Protein AF-A0A4Y2AJ71-F1 (afdb_monomer_lite)

Sequence (138 aa):
MEIQKWLGHEKNPLEWGWVPTRFGLSPRKIERDAASESLLKIISCNCKKECKNACGCRKAGLICSSLCTCSLGKACENVSDINLLEDSIEDEDDTPSSINNFIYEDIEDLYLQLDEEDKEQQTELKDFRPGSSKRQKL

InterPro domains:
  IPR033467 Tesmin/TSO1-like CXC domain [SM01114] (40-82)

Foldseek 3Di:
DVVCVVVVDDDDVVVVQWDQDPVGTDHDDDPDDPDDPVVVLAAEFPAQAACDPPTPCVVVVHAHDQPHPHHDPDGHPRHDPVVVPVPPPPPDDPDDPPVVVVVVVVVVVVVVVVVVVVVVVVVVVVVPDDDDDDDDDD

Radius of gyration: 28.24 Å; chains: 1; bounding box: 92×55×58 Å

pLDDT: mean 72.98, std 16.94, range [40.62, 94.94]

Structure (mmCIF, N/CA/C/O backbone):
data_AF-A0A4Y2AJ71-F1
#
_entry.id   AF-A0A4Y2AJ71-F1
#
loop_
_atom_site.group_PDB
_atom_site.id
_atom_site.type_symbol
_atom_site.label_atom_id
_atom_site.label_alt_id
_atom_site.label_comp_id
_atom_site.label_asym_id
_atom_site.label_entity_id
_atom_site.label_seq_id
_atom_site.pdbx_PDB_ins_code
_atom_site.Cartn_x
_atom_site.Cartn_y
_atom_site.Cartn_z
_atom_site.occupancy
_atom_site.B_iso_or_equiv
_atom_site.auth_seq_id
_atom_site.auth_comp_id
_atom_site.auth_asym_id
_atom_site.auth_atom_id
_atom_site.pdbx_PDB_model_num
ATOM 1 N N . MET A 1 1 ? 17.729 9.890 -19.274 1.00 61.94 1 MET A N 1
ATOM 2 C CA . MET A 1 1 ? 19.164 9.677 -19.576 1.00 61.94 1 MET A CA 1
ATOM 3 C C . MET A 1 1 ? 20.047 10.817 -19.097 1.00 61.94 1 MET A C 1
ATOM 5 O O . MET A 1 1 ? 21.159 10.528 -18.697 1.00 61.94 1 MET A O 1
ATOM 9 N N . GLU A 1 2 ? 19.594 12.073 -19.100 1.00 73.00 2 GLU A N 1
ATOM 10 C CA . GLU A 1 2 ? 20.430 13.206 -18.658 1.00 73.00 2 GLU A CA 1
ATOM 11 C C . GLU A 1 2 ? 20.937 13.058 -17.216 1.00 73.00 2 GLU A C 1
ATOM 13 O O . GLU A 1 2 ? 22.122 13.248 -16.981 1.00 73.00 2 GLU A O 1
ATOM 18 N N . ILE A 1 3 ? 20.094 12.581 -16.291 1.00 81.06 3 ILE A N 1
ATOM 19 C CA . ILE A 1 3 ? 20.498 12.316 -14.896 1.00 81.06 3 ILE A CA 1
ATOM 20 C C . ILE A 1 3 ? 21.616 11.258 -14.809 1.00 81.06 3 ILE A C 1
ATOM 22 O O . ILE A 1 3 ? 22.590 11.458 -14.097 1.00 81.06 3 ILE A O 1
ATOM 26 N N . GLN A 1 4 ? 21.519 10.156 -15.563 1.00 81.19 4 GLN A N 1
ATOM 27 C CA . GLN A 1 4 ? 22.545 9.097 -15.565 1.00 81.19 4 GLN A CA 1
ATOM 28 C C . GLN A 1 4 ? 23.846 9.558 -16.234 1.00 81.19 4 GLN A C 1
ATOM 30 O O . GLN A 1 4 ? 24.930 9.210 -15.782 1.00 81.19 4 GLN A O 1
ATOM 35 N N . LYS A 1 5 ? 23.744 10.420 -17.254 1.00 80.88 5 LYS A N 1
ATOM 36 C CA . LYS A 1 5 ? 24.907 11.065 -17.875 1.00 80.88 5 LYS A CA 1
ATOM 37 C C . LYS A 1 5 ? 25.632 12.003 -16.909 1.00 80.88 5 LYS A C 1
ATOM 39 O O . LYS A 1 5 ? 26.854 12.044 -16.932 1.00 80.88 5 LYS A O 1
ATOM 44 N N . TRP A 1 6 ? 24.913 12.726 -16.049 1.00 84.81 6 TRP A N 1
ATOM 45 C CA . TRP A 1 6 ? 25.537 13.540 -14.995 1.00 84.81 6 TRP A CA 1
ATOM 46 C C . TRP A 1 6 ? 26.251 12.697 -13.939 1.00 84.81 6 TRP A C 1
ATOM 48 O O . TRP A 1 6 ? 27.249 13.145 -13.388 1.00 84.81 6 TRP A O 1
ATOM 58 N N . LEU A 1 7 ? 25.765 11.479 -13.695 1.00 86.12 7 LEU A N 1
ATOM 59 C CA . LEU A 1 7 ? 26.406 10.496 -12.820 1.00 86.12 7 LEU A CA 1
ATOM 60 C C . LEU A 1 7 ? 27.535 9.710 -13.517 1.00 86.12 7 LEU A C 1
ATOM 62 O O . LEU A 1 7 ? 28.141 8.850 -12.895 1.00 86.12 7 LEU A O 1
ATOM 66 N N . GLY A 1 8 ? 27.824 9.984 -14.796 1.00 87.62 8 GLY A N 1
ATOM 67 C CA . GLY A 1 8 ? 28.881 9.305 -15.554 1.00 87.62 8 GLY A CA 1
ATOM 68 C C . GLY A 1 8 ? 28.528 7.891 -16.033 1.00 87.62 8 GLY A C 1
ATOM 69 O O . GLY A 1 8 ? 29.366 7.226 -16.634 1.00 87.62 8 GLY A O 1
ATOM 70 N N . HIS A 1 9 ? 27.293 7.426 -15.830 1.00 84.06 9 HIS A N 1
ATOM 71 C CA . HIS A 1 9 ? 26.867 6.097 -16.262 1.00 84.06 9 HIS A CA 1
ATOM 72 C C . HIS A 1 9 ? 26.372 6.121 -17.710 1.00 84.06 9 HIS A C 1
ATOM 74 O O . HIS A 1 9 ? 25.183 6.313 -17.999 1.00 84.06 9 HIS A O 1
ATOM 80 N N . GLU A 1 10 ? 27.296 5.902 -18.641 1.00 83.25 10 GLU A N 1
ATOM 81 C CA . GLU A 1 10 ? 26.980 5.705 -20.051 1.00 83.25 10 GLU A CA 1
ATOM 82 C C . GLU A 1 10 ? 26.691 4.221 -20.322 1.00 83.25 10 GLU A C 1
ATOM 84 O O . GLU A 1 10 ? 27.592 3.402 -20.457 1.00 83.25 10 GLU A O 1
ATOM 89 N N . LYS A 1 11 ? 25.403 3.866 -20.365 1.00 83.75 11 LYS A N 1
ATOM 90 C CA . LYS A 1 11 ? 24.919 2.519 -20.714 1.00 83.75 11 LYS A CA 1
ATOM 91 C C . LYS A 1 11 ? 23.835 2.601 -21.781 1.00 83.75 11 LYS A C 1
ATOM 93 O O . LYS A 1 11 ? 23.126 3.611 -21.885 1.00 83.75 11 LYS A O 1
ATOM 98 N N . ASN A 1 12 ? 23.676 1.533 -22.559 1.00 86.06 12 ASN A N 1
ATOM 99 C CA . ASN A 1 12 ? 22.620 1.453 -23.564 1.00 86.06 12 ASN A CA 1
ATOM 100 C C . ASN A 1 12 ? 21.239 1.494 -22.869 1.00 86.06 12 ASN A C 1
ATOM 102 O O . ASN A 1 12 ? 21.043 0.811 -21.867 1.00 86.06 12 ASN A O 1
ATOM 106 N N . PRO A 1 13 ? 20.238 2.242 -23.372 1.00 85.69 13 PRO A N 1
ATOM 107 C CA . PRO A 1 13 ? 18.881 2.216 -22.820 1.00 85.69 13 PRO A CA 1
ATOM 108 C C . PRO A 1 13 ? 18.281 0.813 -22.617 1.00 85.69 13 PRO A C 1
ATOM 110 O O . PRO A 1 13 ? 17.517 0.605 -21.677 1.00 85.69 13 PRO A O 1
ATOM 113 N N . LEU A 1 14 ? 18.636 -0.153 -23.469 1.00 88.31 14 LEU A N 1
ATOM 114 C CA . LEU A 1 14 ? 18.202 -1.546 -23.333 1.00 88.31 14 LEU A CA 1
ATOM 115 C C . LEU A 1 14 ? 18.803 -2.227 -22.094 1.00 88.31 14 LEU A C 1
ATOM 117 O O . LEU A 1 14 ? 18.122 -3.013 -21.441 1.00 88.31 14 LEU A O 1
ATOM 121 N N . GLU A 1 15 ? 20.039 -1.882 -21.732 1.00 87.75 15 GLU A N 1
ATOM 122 C CA . GLU A 1 15 ? 20.707 -2.364 -20.514 1.00 87.75 15 GLU A CA 1
ATOM 123 C C . GLU A 1 15 ? 20.084 -1.757 -19.251 1.00 87.75 15 GLU A C 1
ATOM 125 O O . GLU A 1 15 ? 20.115 -2.368 -18.190 1.00 87.75 15 GLU A O 1
ATOM 130 N N . TRP A 1 16 ? 19.421 -0.601 -19.370 1.00 85.44 16 TRP A N 1
ATOM 131 C CA . TRP A 1 16 ? 18.581 -0.026 -18.312 1.00 85.44 16 TRP A CA 1
ATOM 132 C C . TRP A 1 16 ? 17.177 -0.646 -18.233 1.00 85.44 16 TRP A C 1
ATOM 134 O O . TRP A 1 16 ? 16.287 -0.096 -17.583 1.00 85.44 16 TRP A O 1
ATOM 144 N N . GLY A 1 17 ? 16.936 -1.754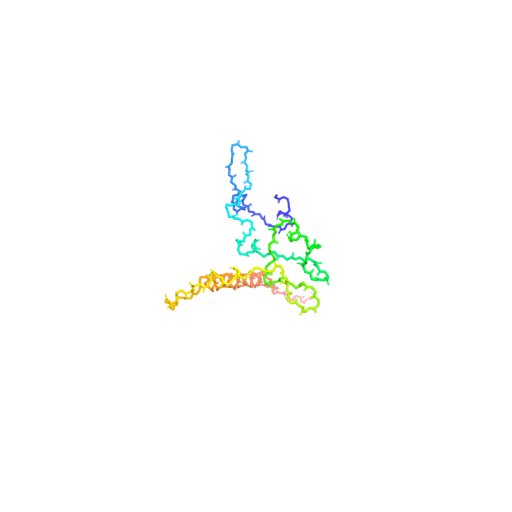 -18.938 1.00 88.88 17 GLY A N 1
ATOM 145 C CA . GLY A 1 17 ? 15.661 -2.463 -18.909 1.00 88.88 17 GLY A CA 1
ATOM 146 C C . GLY A 1 17 ? 14.548 -1.798 -19.718 1.00 88.88 17 GLY A C 1
ATOM 147 O O . GLY A 1 17 ? 13.385 -2.159 -19.548 1.00 88.88 17 GLY A O 1
ATOM 148 N N . TRP A 1 18 ? 14.856 -0.847 -20.605 1.00 90.56 18 TRP A N 1
ATOM 149 C CA . TRP A 1 18 ? 13.857 -0.306 -21.528 1.00 90.56 18 TRP A CA 1
ATOM 150 C C . TRP A 1 18 ? 13.572 -1.312 -22.638 1.00 90.56 18 TRP A C 1
ATOM 152 O O . TRP A 1 18 ? 14.456 -2.029 -23.102 1.00 90.56 18 TRP A O 1
ATOM 162 N N . VAL A 1 19 ? 12.323 -1.347 -23.089 1.00 93.25 19 VAL A N 1
ATOM 163 C CA . VAL A 1 19 ? 11.873 -2.236 -24.158 1.00 93.25 19 VAL A CA 1
ATOM 164 C C . VAL A 1 19 ? 11.564 -1.438 -25.426 1.00 93.25 19 VAL A C 1
ATOM 166 O O . VAL A 1 19 ? 10.971 -0.354 -25.345 1.00 93.25 19 VAL A O 1
ATOM 169 N N . PRO A 1 20 ? 11.953 -1.937 -26.612 1.00 93.12 20 PRO A N 1
ATOM 170 C CA . PRO A 1 20 ? 11.587 -1.316 -27.873 1.00 93.12 20 PRO A CA 1
ATOM 171 C C . PRO A 1 20 ? 10.095 -1.502 -28.154 1.00 93.12 20 PRO A C 1
ATOM 173 O O . PRO A 1 20 ? 9.516 -2.569 -27.966 1.00 93.12 20 PRO A O 1
ATOM 176 N N . THR A 1 21 ? 9.469 -0.436 -28.632 1.00 92.62 21 THR A N 1
ATOM 177 C CA . THR A 1 21 ? 8.058 -0.368 -29.006 1.00 92.62 21 THR A CA 1
ATOM 178 C C . THR A 1 21 ? 7.929 0.341 -30.354 1.00 92.62 21 THR A C 1
ATOM 180 O O . THR A 1 21 ? 8.846 1.028 -30.804 1.00 92.62 21 THR A O 1
ATOM 183 N N . ARG A 1 22 ? 6.756 0.252 -30.994 1.00 94.94 22 ARG A N 1
ATOM 184 C CA . ARG A 1 22 ? 6.472 0.971 -32.254 1.00 94.94 22 ARG A CA 1
ATOM 185 C C . ARG A 1 22 ? 6.576 2.502 -32.151 1.00 94.94 22 ARG A C 1
ATOM 187 O O . ARG A 1 22 ? 6.585 3.175 -33.173 1.00 94.94 22 ARG A O 1
ATOM 194 N N . PHE A 1 23 ? 6.622 3.041 -30.932 1.00 92.44 23 PHE A N 1
ATOM 195 C CA . PHE A 1 23 ? 6.727 4.473 -30.648 1.00 92.44 23 PHE A CA 1
ATOM 196 C C . PHE A 1 23 ? 8.107 4.875 -30.095 1.00 92.44 23 PHE A C 1
ATOM 198 O O . PHE A 1 23 ? 8.263 5.986 -29.600 1.00 92.44 23 PHE A O 1
ATOM 205 N N . GLY A 1 24 ? 9.105 3.985 -30.156 1.00 92.31 24 GLY A N 1
ATOM 206 C CA . GLY A 1 24 ? 10.431 4.191 -29.565 1.00 92.31 24 GLY A CA 1
ATOM 207 C C . GLY A 1 24 ? 10.652 3.306 -28.340 1.00 92.31 24 GLY A C 1
ATOM 208 O O . GLY A 1 24 ? 10.141 2.192 -28.275 1.00 92.31 24 GLY A O 1
ATOM 209 N N . LEU A 1 25 ? 11.418 3.775 -27.357 1.00 91.62 25 LEU A N 1
ATOM 210 C CA . LEU A 1 25 ? 11.710 3.011 -26.141 1.00 91.62 25 LEU A CA 1
ATOM 211 C C . LEU A 1 25 ? 10.695 3.327 -25.040 1.00 91.62 25 LEU A C 1
ATOM 213 O O . LEU A 1 25 ? 10.354 4.487 -24.821 1.00 91.62 25 LEU A O 1
ATOM 217 N N . SER A 1 26 ? 10.234 2.306 -24.323 1.00 90.94 26 SER A N 1
ATOM 218 C CA . SER A 1 26 ? 9.392 2.464 -23.131 1.00 90.94 26 SER A CA 1
ATOM 219 C C . SER A 1 26 ? 10.021 1.758 -21.932 1.00 90.94 26 SER A C 1
ATOM 221 O O . SER A 1 26 ? 10.655 0.718 -22.119 1.00 90.94 26 SER A O 1
ATOM 223 N N . PRO A 1 27 ? 9.841 2.267 -20.703 1.00 89.50 27 PRO A N 1
ATOM 224 C CA . PRO A 1 27 ? 10.229 1.527 -19.510 1.00 89.50 27 PRO A CA 1
ATOM 225 C C . PRO A 1 27 ? 9.533 0.163 -19.490 1.00 89.50 27 PRO A C 1
ATOM 227 O O . PRO A 1 27 ? 8.337 0.071 -19.796 1.00 89.50 27 PRO A O 1
ATOM 230 N N . ARG A 1 28 ? 10.261 -0.898 -19.128 1.00 88.69 28 ARG A N 1
ATOM 231 C CA . ARG A 1 28 ? 9.635 -2.193 -18.852 1.00 88.69 28 ARG A CA 1
ATOM 232 C C . ARG A 1 28 ? 8.687 -2.025 -17.671 1.00 88.69 28 ARG A C 1
ATOM 234 O O . ARG A 1 28 ? 9.073 -1.532 -16.615 1.00 88.69 28 ARG A O 1
ATOM 241 N N . LYS A 1 29 ? 7.435 -2.426 -17.869 1.00 87.19 29 LYS A N 1
ATOM 242 C CA . LYS A 1 29 ? 6.454 -2.465 -16.786 1.00 87.19 29 LYS A CA 1
ATOM 243 C C . LYS A 1 29 ? 6.816 -3.606 -15.845 1.00 87.19 29 LYS A C 1
ATOM 245 O O . LYS A 1 29 ? 7.202 -4.678 -16.305 1.00 87.19 29 LYS A O 1
ATOM 250 N N . ILE A 1 30 ? 6.692 -3.360 -14.547 1.00 87.31 30 ILE A N 1
ATOM 251 C CA . ILE A 1 30 ? 6.781 -4.425 -13.556 1.00 87.31 30 ILE A CA 1
ATOM 252 C C . ILE A 1 30 ? 5.564 -5.343 -13.726 1.00 87.31 30 ILE A C 1
ATOM 254 O O . ILE A 1 30 ? 4.438 -4.862 -13.843 1.00 87.31 30 ILE A O 1
ATOM 258 N N . GLU A 1 31 ? 5.809 -6.647 -13.829 1.00 86.81 31 GLU A N 1
ATOM 259 C CA . GLU A 1 31 ? 4.749 -7.667 -13.903 1.00 86.81 31 GLU A CA 1
ATOM 260 C C . GLU A 1 31 ? 4.359 -8.179 -12.517 1.00 86.81 31 GLU A C 1
ATOM 262 O O . GLU A 1 31 ? 3.260 -8.689 -12.330 1.00 86.81 31 GLU A O 1
ATOM 267 N N . ARG A 1 32 ? 5.266 -8.030 -11.548 1.00 84.75 32 ARG A N 1
ATOM 268 C CA . ARG A 1 32 ? 5.022 -8.366 -10.149 1.00 84.75 32 ARG A CA 1
ATOM 269 C C . ARG A 1 32 ? 4.183 -7.281 -9.488 1.00 84.75 32 ARG A C 1
ATOM 271 O O . ARG A 1 32 ? 4.256 -6.109 -9.869 1.00 84.75 32 ARG A O 1
ATOM 278 N N . ASP A 1 33 ? 3.445 -7.678 -8.463 1.00 87.50 33 ASP A N 1
ATOM 279 C CA . ASP A 1 33 ? 2.710 -6.742 -7.628 1.00 87.50 33 ASP A CA 1
ATOM 280 C C . ASP A 1 33 ? 3.652 -5.744 -6.949 1.00 87.50 33 ASP A C 1
ATOM 282 O O . ASP A 1 33 ? 4.810 -6.038 -6.645 1.00 87.50 33 ASP A O 1
ATOM 286 N N . ALA A 1 34 ? 3.144 -4.533 -6.708 1.00 88.06 34 ALA A N 1
ATOM 287 C CA . ALA A 1 34 ? 3.919 -3.449 -6.104 1.00 88.06 34 ALA A CA 1
ATOM 288 C C . ALA A 1 34 ? 4.385 -3.762 -4.668 1.00 88.06 34 ALA A C 1
ATOM 290 O O . ALA A 1 34 ? 5.335 -3.152 -4.182 1.00 88.06 34 ALA A O 1
ATOM 291 N N . ALA A 1 35 ? 3.704 -4.687 -3.992 1.00 87.00 35 ALA A N 1
ATOM 292 C CA . ALA A 1 35 ? 4.032 -5.185 -2.666 1.00 87.00 35 ALA A CA 1
ATOM 293 C C . ALA A 1 35 ? 3.574 -6.643 -2.548 1.00 87.00 35 ALA A C 1
ATOM 295 O O . ALA A 1 35 ? 2.649 -7.059 -3.246 1.00 87.00 35 ALA A O 1
ATOM 296 N N . SER A 1 36 ? 4.194 -7.408 -1.648 1.00 86.50 36 SER A N 1
ATOM 297 C CA . SER A 1 36 ? 3.739 -8.766 -1.348 1.00 86.50 36 SER A CA 1
ATOM 298 C C . SER A 1 36 ? 2.336 -8.759 -0.734 1.00 86.50 36 SER A C 1
ATOM 300 O O . SER A 1 36 ? 1.963 -7.834 -0.005 1.00 86.50 36 SER A O 1
ATOM 302 N N . GLU A 1 37 ? 1.570 -9.829 -0.956 1.00 83.38 37 GLU A N 1
ATOM 303 C CA . GLU A 1 37 ? 0.246 -9.982 -0.339 1.00 83.38 37 GLU A CA 1
ATOM 304 C C . GLU A 1 37 ? 0.309 -9.905 1.190 1.00 83.38 37 GLU A C 1
ATOM 306 O O . GLU A 1 37 ? -0.563 -9.310 1.820 1.00 83.38 37 GLU A O 1
ATOM 311 N N . SER A 1 38 ? 1.372 -10.449 1.791 1.00 80.44 38 SER A N 1
ATOM 312 C CA . SER A 1 38 ? 1.600 -10.388 3.236 1.00 80.44 38 SER A CA 1
ATOM 313 C C . SER A 1 38 ? 1.677 -8.952 3.754 1.00 80.44 38 SER A C 1
ATOM 315 O O . SER A 1 38 ? 1.083 -8.657 4.787 1.00 80.44 38 SER A O 1
ATOM 317 N N . LEU A 1 39 ? 2.332 -8.042 3.023 1.00 82.69 39 LEU A N 1
ATOM 318 C CA . LEU A 1 39 ? 2.408 -6.623 3.378 1.00 82.69 39 LEU A CA 1
ATOM 319 C C . LEU A 1 39 ? 1.063 -5.920 3.182 1.00 82.69 39 LEU A C 1
ATOM 321 O O . LEU A 1 39 ? 0.669 -5.110 4.019 1.00 82.69 39 LEU A O 1
ATOM 325 N N . LEU A 1 40 ? 0.332 -6.251 2.115 1.00 81.44 40 LEU A N 1
ATOM 326 C CA . LEU A 1 40 ? -0.998 -5.691 1.846 1.00 81.44 40 LEU A CA 1
ATOM 327 C C . LEU A 1 40 ? -2.041 -6.113 2.893 1.00 81.44 40 LEU A C 1
ATOM 329 O O . LEU A 1 40 ? -2.967 -5.352 3.180 1.00 81.44 40 LEU A O 1
ATOM 333 N N . LYS A 1 41 ? -1.874 -7.294 3.501 1.00 81.56 41 LYS A N 1
ATOM 334 C CA . LYS A 1 41 ? -2.704 -7.788 4.612 1.00 81.56 41 LYS A CA 1
ATOM 335 C C . LYS A 1 41 ? -2.444 -7.035 5.935 1.00 81.56 41 LYS A C 1
ATOM 337 O O . LYS A 1 41 ? -3.259 -7.127 6.856 1.00 81.56 41 LYS A O 1
ATOM 342 N N . ILE A 1 42 ? -1.364 -6.249 6.055 1.00 87.00 42 ILE A N 1
ATOM 343 C CA . ILE A 1 42 ? -1.065 -5.467 7.268 1.00 87.00 42 ILE A CA 1
ATOM 344 C C . ILE A 1 42 ? -1.929 -4.203 7.312 1.00 87.00 42 ILE A C 1
ATOM 346 O O . ILE A 1 42 ? -1.593 -3.150 6.775 1.00 87.00 42 ILE A O 1
ATOM 350 N N . ILE A 1 43 ? -3.049 -4.294 8.025 1.00 89.75 43 ILE A N 1
ATOM 351 C CA . ILE A 1 43 ? -3.959 -3.168 8.261 1.00 89.75 43 ILE A CA 1
ATOM 352 C C . ILE A 1 43 ? -3.776 -2.665 9.698 1.00 89.75 43 ILE A C 1
ATOM 354 O O . ILE A 1 43 ? -3.875 -3.446 10.645 1.00 89.75 43 ILE A O 1
ATOM 358 N N . SER A 1 44 ? -3.551 -1.368 9.906 1.00 90.06 44 SER A N 1
ATOM 359 C CA . SER A 1 44 ? -3.464 -0.766 11.246 1.00 90.06 44 SER A CA 1
ATOM 360 C C . SER A 1 44 ? -4.255 0.547 11.338 1.00 90.06 44 SER A C 1
ATOM 362 O O . SER A 1 44 ? -4.368 1.300 10.370 1.00 90.06 44 SER A O 1
ATOM 364 N N . CYS A 1 45 ? -4.857 0.816 12.507 1.00 90.25 45 CYS A N 1
ATOM 365 C CA . CYS A 1 45 ? -5.554 2.075 12.799 1.00 90.25 45 CYS A CA 1
ATOM 366 C C . CYS A 1 45 ? -4.674 3.001 13.651 1.00 90.25 45 CYS A C 1
ATOM 368 O O . CYS A 1 45 ? -4.088 2.578 14.640 1.00 90.25 45 CYS A O 1
ATOM 370 N N . ASN A 1 46 ? -4.718 4.309 13.381 1.00 88.94 46 ASN A N 1
ATOM 371 C CA . ASN A 1 46 ? -4.115 5.342 14.244 1.00 88.94 46 ASN A CA 1
ATOM 372 C C . ASN A 1 46 ? -5.002 5.701 15.451 1.00 88.94 46 ASN A C 1
ATOM 374 O O . ASN A 1 46 ? -5.087 6.861 15.871 1.00 88.94 46 ASN A O 1
ATOM 378 N N . CYS A 1 47 ? -5.753 4.737 15.985 1.00 89.06 47 CYS A N 1
ATOM 379 C CA . CYS A 1 47 ? -6.647 5.029 17.095 1.00 89.06 47 CYS A CA 1
ATOM 380 C C . CYS A 1 47 ? -5.854 5.259 18.378 1.00 89.06 47 CYS A C 1
ATOM 382 O O . CYS A 1 47 ? -5.074 4.425 18.824 1.00 89.06 47 CYS A O 1
ATOM 384 N N . LYS A 1 48 ? -6.126 6.399 19.015 1.00 85.81 48 LYS A N 1
ATOM 385 C CA . LYS A 1 48 ? -5.552 6.757 20.321 1.00 85.81 48 LYS A CA 1
ATOM 386 C C . LYS A 1 48 ? -6.184 5.977 21.481 1.00 85.81 48 LYS A C 1
ATOM 388 O O . LYS A 1 48 ? -5.627 5.922 22.571 1.00 85.81 48 LYS A O 1
ATOM 393 N N . LYS A 1 49 ? -7.377 5.430 21.250 1.00 83.88 49 LYS A N 1
ATOM 394 C CA . LYS A 1 49 ? -8.181 4.639 22.189 1.00 83.88 49 LYS A CA 1
ATOM 395 C C . LYS A 1 49 ? -8.495 3.281 21.548 1.00 83.88 49 LYS A C 1
ATOM 397 O O . LYS A 1 49 ? -7.924 2.935 20.519 1.00 83.88 49 LYS A O 1
ATOM 402 N N . GLU A 1 50 ? -9.428 2.547 22.136 1.00 85.19 50 GLU A N 1
ATOM 403 C CA . GLU A 1 50 ? -9.941 1.274 21.623 1.00 85.19 50 GLU A CA 1
ATOM 404 C C . GLU A 1 50 ? -10.473 1.416 20.180 1.00 85.19 50 GLU A C 1
ATOM 406 O O . GLU A 1 50 ? -11.203 2.369 19.871 1.00 85.19 50 GLU A O 1
ATOM 411 N N . CYS A 1 51 ? -10.137 0.467 19.289 1.00 90.44 51 CYS A N 1
ATOM 412 C CA . CYS A 1 51 ? -10.665 0.423 17.915 1.00 90.44 51 CYS A CA 1
ATOM 413 C C . CYS A 1 51 ? -12.126 -0.092 17.904 1.00 90.44 51 CYS A C 1
ATOM 415 O O . CYS A 1 51 ? -12.431 -1.171 17.411 1.00 90.44 51 CYS A O 1
ATOM 417 N N . LYS A 1 52 ? -13.040 0.723 18.453 1.00 87.94 52 LYS A N 1
ATOM 418 C CA . LYS A 1 52 ? -14.506 0.540 18.437 1.00 87.94 52 LYS A CA 1
ATOM 419 C C . LYS A 1 52 ? -15.137 1.312 17.267 1.00 87.94 52 LYS A C 1
ATOM 421 O O . LYS A 1 52 ? -14.540 1.455 16.205 1.00 87.94 52 LYS A O 1
ATOM 426 N N . ASN A 1 53 ? -16.329 1.875 17.456 1.00 89.12 53 ASN A N 1
ATOM 427 C CA . ASN A 1 53 ? -17.117 2.564 16.422 1.00 89.12 53 ASN A CA 1
ATOM 428 C C . ASN A 1 53 ? -16.417 3.780 15.785 1.00 89.12 53 ASN A C 1
ATOM 430 O O . ASN A 1 53 ? -16.813 4.225 14.713 1.00 89.12 53 ASN A O 1
ATOM 434 N N . ALA A 1 54 ? -15.392 4.340 16.434 1.00 90.44 54 ALA A N 1
ATOM 435 C CA . ALA A 1 54 ? -14.608 5.450 15.896 1.00 90.44 54 ALA A CA 1
ATOM 436 C C . ALA A 1 54 ? -13.442 5.001 14.993 1.00 90.44 54 ALA A C 1
ATOM 438 O O . ALA A 1 54 ? -12.859 5.844 14.313 1.00 90.44 54 ALA A O 1
ATOM 439 N N . CYS A 1 55 ? -13.109 3.707 14.970 1.00 91.81 55 CYS A N 1
ATOM 440 C CA . CYS A 1 55 ? -12.009 3.173 14.178 1.00 91.81 55 CYS A CA 1
ATOM 441 C C . CYS A 1 55 ? -12.277 3.317 12.676 1.00 91.81 55 CYS A C 1
ATOM 443 O O . CYS A 1 55 ? -13.307 2.867 12.179 1.00 91.81 55 CYS A O 1
ATOM 445 N N . GLY A 1 56 ? -11.327 3.917 11.951 1.00 92.00 56 GLY A N 1
ATOM 446 C CA . GLY A 1 56 ? -11.396 4.047 10.494 1.00 92.00 56 GLY A CA 1
ATOM 447 C C . GLY A 1 56 ? -11.437 2.694 9.784 1.00 92.00 56 GLY A C 1
ATOM 448 O O . GLY A 1 56 ? -12.283 2.507 8.916 1.00 92.00 56 GLY A O 1
ATOM 449 N N . CYS A 1 57 ? -10.609 1.733 10.213 1.00 92.69 57 CYS A N 1
ATOM 450 C CA . CYS A 1 57 ? -10.608 0.373 9.668 1.00 92.69 57 CYS A CA 1
ATOM 451 C C . CYS A 1 57 ? -11.989 -0.272 9.830 1.00 92.69 57 CYS A C 1
ATOM 453 O O . CYS A 1 57 ? -12.600 -0.650 8.838 1.00 92.69 57 CYS A O 1
ATOM 455 N N . ARG A 1 58 ? -12.549 -0.268 11.050 1.00 92.12 58 ARG A N 1
ATOM 456 C CA . ARG A 1 58 ? -13.886 -0.825 11.308 1.00 92.12 58 ARG A CA 1
ATOM 457 C C . ARG A 1 58 ? -14.975 -0.147 10.476 1.00 92.12 58 ARG A C 1
ATOM 459 O O . ARG A 1 58 ? -15.833 -0.829 9.929 1.00 92.12 58 ARG A O 1
ATOM 466 N N . LYS A 1 59 ? -14.954 1.185 10.366 1.00 94.12 59 LYS A N 1
ATOM 467 C CA . LYS A 1 59 ? -15.920 1.929 9.537 1.00 94.12 59 LYS A CA 1
ATOM 468 C C . LYS A 1 59 ? -15.827 1.563 8.057 1.00 94.12 59 LYS A C 1
ATOM 470 O O . LYS A 1 59 ? -16.845 1.581 7.377 1.00 94.12 59 LYS A O 1
ATOM 475 N N . ALA A 1 60 ? -14.631 1.230 7.581 1.00 92.50 60 ALA A N 1
ATOM 476 C CA . ALA A 1 60 ? -14.394 0.742 6.229 1.00 92.50 60 ALA A CA 1
ATOM 477 C C . ALA A 1 60 ? -14.696 -0.762 6.061 1.00 92.50 60 ALA A C 1
ATOM 479 O O . ALA A 1 60 ? -14.473 -1.301 4.984 1.00 92.50 60 ALA A O 1
ATOM 480 N N . GLY A 1 61 ? -15.177 -1.449 7.106 1.00 90.81 61 GLY A N 1
ATOM 481 C CA . GLY A 1 61 ? -15.398 -2.898 7.086 1.00 90.81 61 GLY A CA 1
ATOM 482 C C . GLY A 1 61 ? -14.108 -3.723 7.137 1.00 90.81 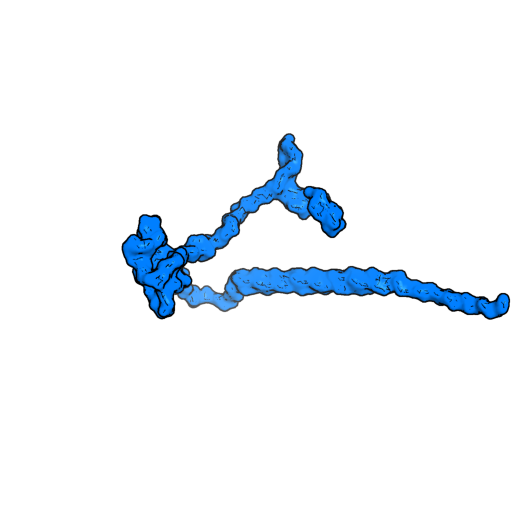61 GLY A C 1
ATOM 483 O O . GLY A 1 61 ? -14.137 -4.913 6.848 1.00 90.81 61 GLY A O 1
ATOM 484 N N . LEU A 1 62 ? -12.982 -3.104 7.497 1.00 91.06 62 LEU A N 1
ATOM 485 C CA . LEU A 1 62 ? -11.674 -3.740 7.579 1.00 91.06 62 LEU A CA 1
ATOM 486 C C . LEU A 1 62 ? -11.339 -4.149 9.015 1.00 91.06 62 LEU A C 1
ATOM 488 O O . LEU A 1 62 ? -11.597 -3.426 9.987 1.00 91.06 62 LEU A O 1
ATOM 492 N N . ILE A 1 63 ? -10.686 -5.299 9.121 1.00 91.19 63 ILE A N 1
ATOM 493 C CA . ILE A 1 63 ? -10.121 -5.821 10.358 1.00 91.19 63 ILE A CA 1
ATOM 494 C C . ILE A 1 63 ? -8.671 -5.358 10.471 1.00 91.19 63 ILE A C 1
ATOM 496 O O . ILE A 1 63 ? -7.934 -5.315 9.491 1.00 91.19 63 ILE A O 1
ATOM 500 N N . CYS A 1 64 ? -8.267 -4.973 11.675 1.00 90.62 64 CYS A N 1
ATOM 501 C CA . CYS A 1 64 ? -6.881 -4.647 11.960 1.00 90.62 64 CYS A CA 1
ATOM 502 C C . CYS A 1 64 ? -6.049 -5.927 12.054 1.00 90.62 64 CYS A C 1
ATOM 504 O O . CYS A 1 64 ? -6.477 -6.918 12.638 1.00 90.62 64 CYS A O 1
ATOM 506 N N . SER A 1 65 ? -4.826 -5.875 11.550 1.00 87.56 65 SER A N 1
ATOM 507 C CA . SER A 1 65 ? -3.804 -6.881 11.821 1.00 87.56 65 SER A CA 1
ATOM 508 C C . SER A 1 65 ? -3.428 -6.908 13.308 1.00 87.56 65 SER A C 1
ATOM 510 O O . SER A 1 65 ? -3.623 -5.927 14.038 1.00 87.56 65 SER A O 1
ATOM 512 N N . SER A 1 66 ? -2.835 -8.021 13.744 1.00 83.19 66 SER A N 1
ATOM 513 C CA . SER A 1 66 ? -2.256 -8.188 15.088 1.00 83.19 66 SER A CA 1
ATOM 514 C C . SER A 1 66 ? -1.188 -7.136 15.413 1.00 83.19 66 SER A C 1
ATOM 516 O O . SER A 1 66 ? -0.978 -6.807 16.578 1.00 83.19 66 SER A O 1
ATOM 518 N N . LEU A 1 67 ? -0.577 -6.544 14.383 1.00 82.81 67 LEU A N 1
ATOM 519 C CA . LEU A 1 67 ? 0.389 -5.456 14.493 1.00 82.81 67 LEU A CA 1
ATOM 520 C C . LEU A 1 67 ? -0.251 -4.095 14.821 1.00 82.81 67 LEU A C 1
ATOM 522 O O . LEU A 1 67 ? 0.481 -3.126 15.022 1.00 82.81 67 LEU A O 1
ATOM 526 N N . CYS A 1 68 ? -1.588 -3.965 14.899 1.00 87.19 68 CYS A N 1
ATOM 527 C CA . CYS A 1 68 ? -2.160 -2.703 15.372 1.00 87.19 68 CYS A CA 1
ATOM 528 C C . CYS A 1 68 ? -1.848 -2.464 16.848 1.00 87.19 68 CYS A C 1
ATOM 530 O O . CYS A 1 68 ? -2.491 -3.014 17.745 1.00 87.19 68 CYS A O 1
ATOM 532 N N . THR A 1 69 ? -0.976 -1.495 17.094 1.00 80.25 69 THR A N 1
ATOM 533 C CA . THR A 1 69 ? -0.749 -0.903 18.412 1.00 80.25 69 THR A CA 1
ATOM 534 C C . THR A 1 69 ? -1.795 0.171 18.686 1.00 80.25 69 THR A C 1
ATOM 536 O O . THR A 1 69 ? -1.547 1.379 18.667 1.00 80.25 69 THR A O 1
ATOM 539 N N . CYS A 1 70 ? -3.019 -0.287 18.874 1.00 79.06 70 CYS A N 1
ATOM 540 C CA . CYS A 1 70 ? -4.156 0.550 19.170 1.00 79.06 70 CYS A CA 1
ATOM 541 C C . CYS A 1 70 ? -4.180 0.856 20.678 1.00 79.06 70 CYS A C 1
ATOM 543 O O . CYS A 1 70 ? -4.365 -0.057 21.474 1.00 79.06 70 CYS A O 1
ATOM 545 N N . SER A 1 71 ? -4.065 2.131 21.077 1.00 65.19 71 SER A N 1
ATOM 546 C CA . SER A 1 71 ? -3.910 2.601 22.476 1.00 65.19 71 SER A CA 1
ATOM 547 C C . SER A 1 71 ? -2.597 2.184 23.172 1.00 65.19 71 SER A C 1
ATOM 549 O O . SER A 1 71 ? -1.956 1.227 22.759 1.00 65.19 71 SER A O 1
ATOM 551 N N . LEU A 1 72 ? -2.160 2.938 24.197 1.00 69.75 72 LEU A N 1
ATOM 552 C CA . LEU A 1 72 ? -0.882 2.758 24.920 1.00 69.75 72 LEU A CA 1
ATOM 553 C C . LEU A 1 72 ? -0.753 1.351 25.561 1.00 69.75 72 LEU A C 1
ATOM 555 O O . LEU A 1 72 ? -0.958 1.192 26.762 1.00 69.75 72 LEU A O 1
ATOM 559 N N . GLY A 1 73 ? -0.416 0.331 24.772 1.00 65.69 73 GLY A N 1
ATOM 560 C CA . GLY A 1 73 ? -0.100 -1.018 25.246 1.00 65.69 73 GLY A CA 1
ATOM 561 C C . GLY A 1 73 ? -1.290 -1.950 25.503 1.00 65.69 73 GLY A C 1
ATOM 562 O O . GLY A 1 73 ? -1.093 -2.987 26.129 1.00 65.69 73 GLY A O 1
ATOM 563 N N . LYS A 1 74 ? -2.509 -1.631 25.043 1.00 73.25 74 LYS A N 1
ATOM 564 C CA . LYS A 1 74 ? -3.616 -2.609 25.044 1.00 73.25 74 LYS A CA 1
ATOM 565 C C . LYS A 1 74 ? -3.751 -3.278 23.679 1.00 73.25 74 LYS A C 1
ATOM 567 O O . LYS A 1 74 ? -3.439 -2.681 22.654 1.00 73.25 74 LYS A O 1
ATOM 572 N N . ALA A 1 75 ? -4.254 -4.510 23.680 1.00 78.50 75 ALA A N 1
ATOM 573 C CA . ALA A 1 75 ? -4.576 -5.227 22.455 1.00 78.50 75 ALA A CA 1
ATOM 574 C C . ALA A 1 75 ? -5.686 -4.510 21.666 1.00 78.50 75 ALA A C 1
ATOM 576 O O . ALA A 1 75 ? -6.622 -3.941 22.236 1.00 78.50 75 ALA A O 1
ATOM 577 N N . CYS A 1 76 ? -5.586 -4.546 20.339 1.00 88.00 76 CYS A N 1
ATOM 578 C CA . CYS A 1 76 ? -6.617 -4.026 19.454 1.00 88.00 76 CYS A CA 1
ATOM 579 C C . CYS A 1 76 ? -7.856 -4.940 19.463 1.00 88.00 76 CYS A C 1
ATOM 581 O O . CYS A 1 76 ? -7.777 -6.102 19.088 1.00 88.00 76 CYS A O 1
ATOM 583 N N . GLU A 1 77 ? -9.024 -4.395 19.810 1.00 87.38 77 GLU A N 1
ATOM 584 C CA . GLU A 1 77 ? -10.310 -5.123 19.775 1.00 87.38 77 GLU A CA 1
ATOM 585 C C . GLU A 1 77 ? -10.869 -5.345 18.356 1.00 87.38 77 GLU A C 1
ATOM 587 O O . GLU A 1 77 ? -11.882 -6.017 18.178 1.00 87.38 77 GLU A O 1
ATOM 592 N N . ASN A 1 78 ? -10.270 -4.726 17.336 1.00 90.06 78 ASN A N 1
ATOM 593 C CA . ASN A 1 78 ? -10.684 -4.875 15.939 1.00 90.06 78 ASN A CA 1
ATOM 594 C C . ASN A 1 78 ? -9.795 -5.869 15.183 1.00 90.06 78 ASN A C 1
ATOM 596 O O . ASN A 1 78 ? -9.671 -5.744 13.970 1.00 90.06 78 ASN A O 1
ATOM 600 N N . VAL A 1 79 ? -9.135 -6.791 15.883 1.00 87.06 79 VAL A N 1
ATOM 601 C CA . VAL A 1 79 ? -8.383 -7.901 15.282 1.00 87.06 79 VAL A CA 1
ATOM 602 C C . VAL A 1 79 ? -9.302 -9.116 15.214 1.00 87.06 79 VAL A C 1
ATOM 604 O O . VAL A 1 79 ? -10.047 -9.372 16.155 1.00 87.06 79 VAL A O 1
ATOM 607 N N . SER A 1 80 ? -9.283 -9.846 14.099 1.00 72.06 80 SER A N 1
ATOM 608 C CA . SER A 1 80 ? -9.950 -11.146 13.992 1.00 72.06 80 SER A CA 1
ATOM 609 C C . SER A 1 80 ? -8.975 -12.264 14.331 1.00 72.06 80 SER A C 1
ATOM 611 O O . SER A 1 80 ? -7.848 -12.255 13.830 1.00 72.06 80 SER A O 1
ATOM 613 N N . ASP A 1 81 ? -9.460 -13.281 15.041 1.00 61.41 81 ASP A N 1
ATOM 614 C CA . ASP A 1 81 ? -8.725 -14.522 15.337 1.00 61.41 81 ASP A CA 1
ATOM 615 C C . ASP A 1 81 ? -8.334 -15.314 14.071 1.00 61.41 81 ASP A C 1
ATOM 617 O O . ASP A 1 81 ? -7.479 -16.192 14.112 1.00 61.41 81 ASP A O 1
ATOM 621 N N . ILE A 1 82 ? -8.919 -14.968 12.919 1.00 57.78 82 ILE A N 1
ATOM 622 C CA . ILE A 1 82 ? -8.703 -15.624 11.619 1.00 57.78 82 ILE A CA 1
ATOM 623 C C . ILE A 1 82 ? -7.257 -15.459 11.107 1.00 57.78 82 ILE A C 1
ATOM 625 O O . ILE A 1 82 ? -6.798 -16.284 10.326 1.00 57.78 82 ILE A O 1
ATOM 629 N N . ASN A 1 83 ? -6.489 -14.474 11.595 1.00 51.62 83 ASN A N 1
ATOM 630 C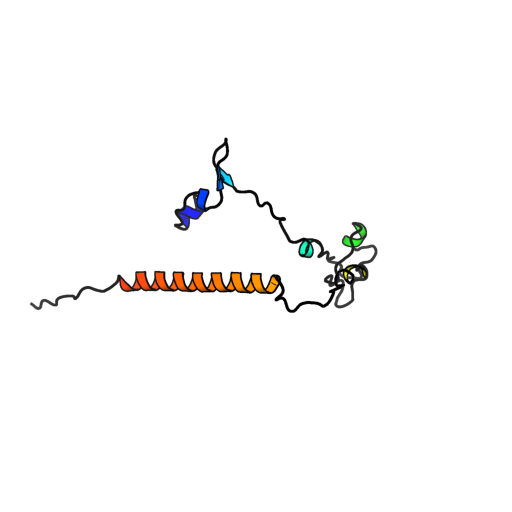 CA . ASN A 1 83 ? -5.067 -14.336 11.232 1.00 51.62 83 ASN A CA 1
ATOM 631 C C . ASN A 1 83 ? -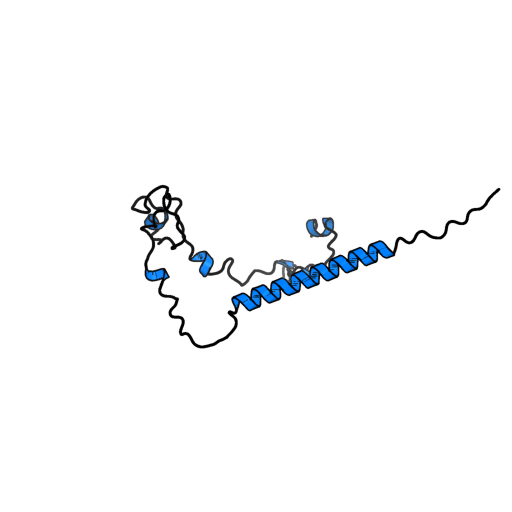4.147 -15.392 11.884 1.00 51.62 83 ASN A C 1
ATOM 633 O O . ASN A 1 83 ? -2.944 -15.347 11.655 1.00 51.62 83 ASN A O 1
ATOM 637 N N . 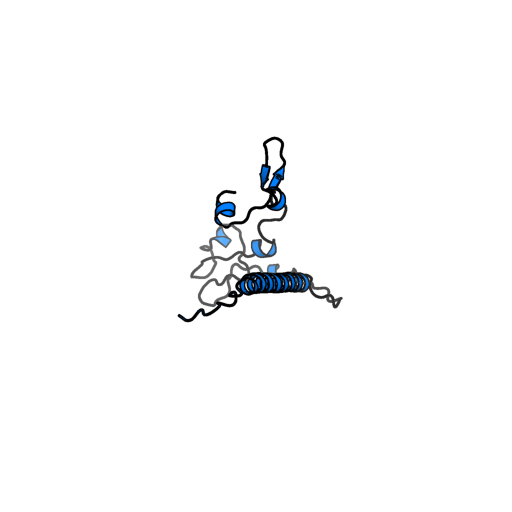LEU A 1 84 ? -4.676 -16.311 12.704 1.00 51.69 84 LEU A N 1
ATOM 638 C CA . LEU A 1 84 ? -3.915 -17.427 13.288 1.00 51.69 84 LEU A CA 1
ATOM 639 C C . LEU A 1 84 ? -4.098 -18.757 12.530 1.00 51.69 84 LEU A C 1
ATOM 641 O O . LEU A 1 84 ? -3.524 -19.760 12.932 1.00 51.69 84 LEU A O 1
ATOM 645 N N . LEU A 1 85 ? -4.911 -18.794 11.466 1.00 47.66 85 LEU A N 1
ATOM 646 C CA . LEU A 1 85 ? -5.326 -20.027 10.775 1.00 47.66 85 LEU A CA 1
ATOM 647 C C . LEU A 1 85 ? -4.756 -20.166 9.353 1.00 47.66 85 LEU A C 1
ATOM 649 O O . LEU A 1 85 ? -5.387 -20.774 8.495 1.00 47.66 85 LEU A O 1
ATOM 653 N N . GLU A 1 86 ? -3.565 -19.624 9.101 1.00 47.72 86 GLU A N 1
ATOM 654 C CA . GLU A 1 86 ? -2.773 -19.977 7.907 1.00 47.72 86 GLU A CA 1
ATOM 655 C C . GLU A 1 86 ? -1.397 -20.569 8.285 1.00 47.72 86 GLU A C 1
ATOM 657 O O . GLU A 1 86 ? -0.528 -20.693 7.437 1.00 47.72 86 GLU A O 1
ATOM 662 N N . ASP A 1 87 ? -1.243 -20.998 9.548 1.00 46.38 87 ASP A N 1
ATOM 663 C CA . ASP A 1 87 ? -0.130 -21.820 10.052 1.00 46.38 87 ASP A CA 1
ATOM 664 C C . ASP A 1 87 ? -0.656 -23.202 10.490 1.00 46.38 87 ASP A C 1
ATOM 666 O O . ASP A 1 87 ? -0.419 -23.676 11.600 1.00 46.38 87 ASP A O 1
ATOM 670 N N . SER A 1 88 ? -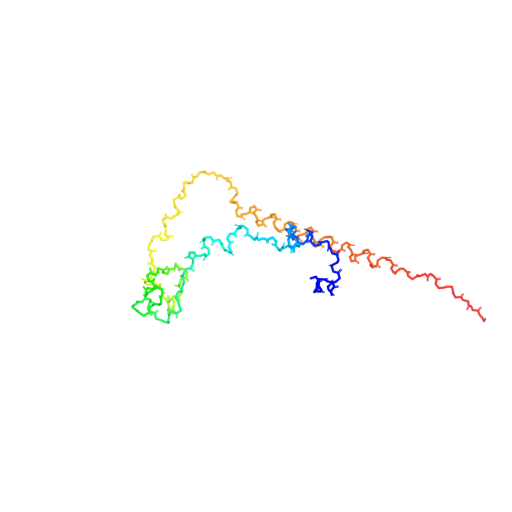1.396 -23.898 9.624 1.00 45.75 88 SER A N 1
ATOM 671 C CA . SER A 1 88 ? -1.293 -25.361 9.638 1.00 45.75 88 SER A CA 1
ATOM 672 C C . SER A 1 88 ? -0.046 -25.712 8.838 1.00 45.75 88 SER A C 1
ATOM 674 O O . SER A 1 88 ? -0.123 -26.079 7.667 1.00 45.75 88 SER A O 1
ATOM 676 N N . ILE A 1 89 ? 1.104 -25.497 9.474 1.00 51.09 89 ILE A N 1
ATOM 677 C CA . ILE A 1 89 ? 2.372 -26.069 9.054 1.00 51.09 89 ILE A CA 1
ATOM 678 C C . ILE A 1 89 ? 2.186 -27.573 9.256 1.00 51.09 89 ILE A C 1
ATOM 680 O O . ILE A 1 89 ? 2.118 -28.056 10.386 1.00 51.09 89 ILE A O 1
ATOM 684 N N . GLU A 1 90 ? 1.988 -28.311 8.167 1.00 46.53 90 GLU A N 1
ATOM 685 C CA . GLU A 1 90 ? 2.333 -29.726 8.178 1.00 46.53 90 GLU A CA 1
ATOM 686 C C . GLU A 1 90 ? 3.858 -29.762 8.322 1.00 46.53 90 GLU A C 1
ATOM 688 O O . GLU A 1 90 ? 4.592 -29.464 7.381 1.00 46.53 90 GLU A O 1
ATOM 693 N N . ASP A 1 91 ? 4.320 -30.000 9.551 1.00 52.44 91 ASP A N 1
ATOM 694 C CA . ASP A 1 91 ? 5.720 -30.258 9.869 1.00 52.44 91 ASP A CA 1
ATOM 695 C C . ASP A 1 91 ? 6.162 -31.542 9.149 1.00 52.44 91 ASP A C 1
ATOM 697 O O . ASP A 1 91 ? 6.037 -32.638 9.691 1.00 52.44 91 ASP A O 1
ATOM 701 N N . GLU A 1 92 ? 6.671 -31.417 7.925 1.00 57.00 92 GLU A N 1
ATOM 702 C CA . GLU A 1 92 ? 7.568 -32.396 7.308 1.00 57.00 92 GLU A CA 1
ATOM 703 C C . GLU A 1 92 ? 8.346 -31.733 6.159 1.00 57.00 92 GLU A C 1
ATOM 705 O O . GLU A 1 92 ? 7.859 -31.636 5.037 1.00 57.00 92 GLU A O 1
ATOM 710 N N . ASP A 1 93 ? 9.534 -31.203 6.469 1.00 47.09 93 ASP A N 1
ATOM 711 C CA . ASP A 1 93 ? 10.815 -31.492 5.792 1.00 47.09 93 ASP A CA 1
ATOM 712 C C . ASP A 1 93 ? 11.855 -30.407 6.151 1.00 47.09 93 ASP A C 1
ATOM 714 O O . ASP A 1 93 ? 11.566 -29.210 6.151 1.00 47.09 93 ASP A O 1
ATOM 718 N N . ASP A 1 94 ? 13.082 -30.834 6.449 1.00 56.34 94 ASP A N 1
ATOM 719 C CA . ASP A 1 94 ? 14.269 -30.019 6.747 1.00 56.34 94 ASP A CA 1
ATOM 720 C C . ASP A 1 94 ? 14.762 -29.270 5.486 1.00 56.34 94 ASP A C 1
ATOM 722 O O . ASP A 1 94 ? 15.912 -29.395 5.055 1.00 56.34 94 ASP A O 1
ATOM 726 N N . THR A 1 95 ? 13.900 -28.476 4.849 1.00 58.94 95 THR A N 1
ATOM 727 C CA . THR A 1 95 ? 14.290 -27.606 3.735 1.00 58.94 95 THR A CA 1
ATOM 728 C C . THR A 1 95 ? 14.529 -26.189 4.256 1.00 58.94 95 THR A C 1
ATOM 730 O O . THR A 1 95 ? 13.644 -25.617 4.896 1.00 58.94 95 THR A O 1
ATOM 733 N N . PRO A 1 96 ? 15.698 -25.569 3.997 1.00 49.19 96 PRO A N 1
ATOM 734 C CA . PRO A 1 96 ? 15.917 -24.173 4.344 1.00 49.19 96 PRO A CA 1
ATOM 735 C C . PRO A 1 96 ? 14.803 -23.337 3.721 1.00 49.19 96 PRO A C 1
ATOM 737 O O . PRO A 1 96 ? 14.613 -23.369 2.505 1.00 49.19 96 PRO A O 1
ATOM 740 N N . SER A 1 97 ? 14.054 -22.627 4.571 1.00 51.66 97 SER A N 1
ATOM 741 C CA . SER A 1 97 ? 12.992 -21.710 4.159 1.00 51.66 97 SER A CA 1
ATOM 742 C C . SER A 1 97 ? 13.451 -20.902 2.946 1.00 51.66 97 SER A C 1
ATOM 744 O O . SER A 1 97 ? 14.528 -20.306 2.975 1.00 51.66 97 SER A O 1
ATOM 746 N N . SER A 1 98 ? 12.644 -20.854 1.886 1.00 58.12 98 SER A N 1
ATOM 747 C CA . SER A 1 98 ? 12.958 -20.125 0.647 1.00 58.12 98 SER A CA 1
ATOM 748 C C . SER A 1 98 ? 13.284 -18.642 0.889 1.00 58.12 98 SER A C 1
ATOM 750 O O . SER A 1 98 ? 13.923 -18.002 0.060 1.00 58.12 98 SER A O 1
ATOM 752 N N . ILE A 1 99 ? 12.883 -18.107 2.048 1.00 57.53 99 ILE A N 1
ATOM 753 C CA . ILE A 1 99 ? 13.216 -16.763 2.528 1.00 57.53 99 ILE A CA 1
ATOM 754 C C . ILE A 1 99 ? 14.699 -16.658 2.920 1.00 57.53 99 ILE A C 1
ATOM 756 O O . ILE A 1 99 ? 15.334 -15.651 2.622 1.00 57.53 99 ILE A O 1
ATOM 760 N N . ASN A 1 100 ? 15.273 -17.694 3.542 1.00 53.78 100 ASN A N 1
ATOM 761 C CA . ASN A 1 100 ? 16.696 -17.726 3.884 1.00 53.78 100 ASN A CA 1
ATOM 762 C C . ASN A 1 100 ? 17.566 -17.798 2.628 1.00 53.78 100 ASN A C 1
ATOM 764 O O . ASN A 1 100 ? 18.557 -17.083 2.556 1.00 53.78 100 ASN A O 1
ATOM 768 N N . ASN A 1 101 ? 17.183 -18.579 1.616 1.00 56.59 101 ASN A N 1
ATOM 769 C CA . ASN A 1 101 ? 17.965 -18.655 0.376 1.00 56.59 101 ASN A CA 1
ATOM 770 C C . ASN A 1 101 ? 18.024 -17.295 -0.340 1.00 56.59 101 ASN A C 1
ATOM 772 O O . ASN A 1 101 ? 19.091 -16.892 -0.786 1.00 56.59 101 ASN A O 1
ATOM 776 N N . PHE A 1 102 ? 16.918 -16.541 -0.344 1.00 56.06 102 PHE A N 1
ATOM 777 C CA . PHE A 1 102 ? 16.870 -15.209 -0.956 1.00 56.06 102 PHE A CA 1
ATOM 778 C C . PHE A 1 102 ? 17.780 -14.198 -0.240 1.00 56.06 102 PHE A C 1
ATOM 780 O O . PHE A 1 102 ? 18.481 -13.424 -0.879 1.00 56.06 102 PHE A O 1
ATOM 787 N N . ILE A 1 103 ? 17.806 -14.231 1.098 1.00 69.88 103 ILE A N 1
ATOM 788 C CA . ILE A 1 103 ? 18.652 -13.335 1.898 1.00 69.88 103 ILE A CA 1
ATOM 789 C C . ILE A 1 103 ? 20.137 -13.677 1.718 1.00 69.88 103 ILE A C 1
ATOM 791 O O . ILE A 1 103 ? 20.960 -12.772 1.652 1.00 69.88 103 ILE A O 1
ATOM 795 N N . TYR A 1 104 ? 20.493 -14.962 1.645 1.00 63.31 104 TYR A N 1
ATOM 796 C CA . TYR A 1 104 ? 21.887 -15.376 1.479 1.00 63.31 104 TYR A CA 1
ATOM 797 C C . TYR A 1 104 ? 22.436 -15.052 0.083 1.00 63.31 104 TYR A C 1
ATOM 799 O O . TYR A 1 104 ? 23.556 -14.553 -0.000 1.00 63.31 104 TYR A O 1
ATOM 807 N N . GLU A 1 105 ? 21.651 -15.264 -0.979 1.00 62.41 105 GLU A N 1
ATOM 808 C CA . GLU A 1 105 ? 22.044 -14.918 -2.355 1.00 62.41 105 GLU A CA 1
ATOM 809 C C . GLU A 1 105 ? 22.230 -13.399 -2.525 1.00 62.41 105 GLU A C 1
ATOM 811 O O . GLU A 1 105 ? 23.278 -12.958 -2.997 1.00 62.41 105 GLU A O 1
ATOM 816 N N . ASP A 1 106 ? 21.282 -12.585 -2.039 1.00 66.88 106 ASP A N 1
ATOM 817 C CA . ASP A 1 106 ? 21.381 -11.119 -2.109 1.00 66.88 106 ASP A CA 1
ATOM 818 C C . ASP A 1 106 ? 22.581 -10.576 -1.307 1.00 66.88 106 ASP A C 1
ATOM 820 O O . ASP A 1 106 ? 23.209 -9.589 -1.693 1.00 66.88 106 ASP A O 1
ATOM 824 N N . ILE A 1 107 ? 22.916 -11.206 -0.175 1.00 76.56 107 ILE A N 1
ATOM 825 C CA . ILE A 1 107 ? 24.077 -10.822 0.637 1.00 76.56 107 ILE A CA 1
ATOM 826 C C . ILE A 1 107 ? 25.387 -11.172 -0.079 1.00 76.56 107 ILE A C 1
ATOM 828 O O . ILE A 1 107 ? 26.322 -10.371 -0.050 1.00 76.56 107 ILE A O 1
ATOM 832 N N . GLU A 1 108 ? 25.477 -12.338 -0.720 1.00 70.25 108 GLU A N 1
ATOM 833 C CA . GLU A 1 108 ? 26.682 -12.774 -1.436 1.00 70.25 108 GLU A CA 1
ATOM 834 C C . GLU A 1 108 ? 26.972 -11.883 -2.656 1.00 70.25 108 GLU A C 1
ATOM 836 O O . GLU A 1 108 ? 28.110 -11.444 -2.843 1.00 70.25 108 GLU A O 1
ATOM 841 N N . ASP A 1 109 ? 25.934 -11.492 -3.399 1.00 70.94 109 ASP A N 1
ATOM 842 C CA . ASP A 1 109 ? 26.041 -10.542 -4.513 1.00 70.94 109 ASP A CA 1
ATOM 843 C C . ASP A 1 109 ? 26.500 -9.145 -4.060 1.00 70.94 109 ASP A C 1
ATOM 845 O O . ASP A 1 109 ? 27.261 -8.477 -4.768 1.00 70.94 109 ASP A O 1
ATOM 849 N N . LEU A 1 110 ? 26.082 -8.697 -2.870 1.00 75.88 110 LEU A N 1
ATOM 850 C CA . LEU A 1 110 ? 26.557 -7.443 -2.275 1.00 75.88 110 LEU A CA 1
ATOM 851 C C . LEU A 1 110 ? 28.036 -7.522 -1.876 1.00 75.88 110 LEU A C 1
ATOM 853 O O . LEU A 1 110 ? 28.773 -6.558 -2.082 1.00 75.88 110 LEU A O 1
ATOM 857 N N . TYR A 1 111 ? 28.493 -8.655 -1.337 1.00 70.81 111 TYR A N 1
ATOM 858 C CA . TYR A 1 111 ? 29.909 -8.851 -1.010 1.00 70.81 111 TYR A CA 1
ATOM 859 C C . TYR A 1 111 ? 30.796 -8.874 -2.261 1.00 70.81 111 TYR A C 1
ATOM 861 O O . TYR A 1 111 ? 31.869 -8.270 -2.254 1.00 70.81 111 TYR A O 1
ATOM 869 N N . LEU A 1 112 ? 30.341 -9.501 -3.350 1.00 68.25 112 LEU A N 1
ATOM 870 C CA . LEU A 1 112 ? 31.077 -9.530 -4.618 1.00 68.25 112 LEU A CA 1
ATOM 871 C C . LEU A 1 112 ? 31.198 -8.142 -5.265 1.00 68.25 112 LEU A C 1
ATOM 873 O O . LEU A 1 112 ? 32.259 -7.810 -5.793 1.00 68.25 112 LEU A O 1
ATOM 877 N N . GLN A 1 113 ? 30.152 -7.315 -5.183 1.00 67.06 113 GLN A N 1
ATOM 878 C CA . GLN A 1 113 ? 30.178 -5.937 -5.695 1.00 67.06 113 GLN A CA 1
ATOM 879 C C . GLN A 1 113 ? 31.156 -5.044 -4.920 1.00 67.06 113 GLN A C 1
ATOM 881 O O . GLN A 1 113 ? 31.877 -4.253 -5.528 1.00 67.06 113 GLN A O 1
ATOM 886 N N . LEU A 1 114 ? 31.240 -5.212 -3.596 1.00 60.91 114 LEU A N 1
ATOM 887 C CA . LEU A 1 114 ? 32.216 -4.499 -2.764 1.00 60.91 114 LEU A CA 1
ATOM 888 C C . LEU A 1 114 ? 33.660 -4.902 -3.105 1.00 60.91 114 LEU A C 1
ATOM 890 O O . LEU A 1 114 ? 34.541 -4.047 -3.171 1.00 60.91 114 LEU A O 1
ATOM 894 N N . ASP A 1 115 ? 33.898 -6.186 -3.382 1.00 59.41 115 ASP A N 1
ATOM 895 C CA . ASP A 1 115 ? 35.214 -6.697 -3.779 1.00 59.41 115 ASP A CA 1
ATOM 896 C C . ASP A 1 115 ? 35.652 -6.238 -5.182 1.00 59.41 115 ASP A C 1
ATOM 898 O O . ASP A 1 115 ? 36.855 -6.193 -5.462 1.00 59.41 115 ASP A O 1
ATOM 902 N N . GLU A 1 116 ? 34.718 -5.945 -6.093 1.00 65.50 116 GLU A N 1
ATOM 903 C CA . GLU A 1 116 ? 35.023 -5.359 -7.406 1.00 65.50 116 GLU A CA 1
ATOM 904 C C . GLU A 1 116 ? 35.311 -3.852 -7.310 1.00 65.50 116 GLU A C 1
ATOM 906 O O . GLU A 1 116 ? 36.318 -3.403 -7.866 1.00 65.50 116 GLU A O 1
ATOM 911 N N . GLU A 1 117 ? 34.532 -3.092 -6.530 1.00 58.84 117 GLU A N 1
ATOM 912 C CA . GLU A 1 117 ? 34.779 -1.658 -6.290 1.00 58.84 117 GLU A CA 1
ATOM 913 C C . GLU A 1 117 ? 36.121 -1.398 -5.578 1.00 58.84 117 GLU A C 1
ATOM 915 O O . GLU A 1 117 ? 36.834 -0.446 -5.914 1.00 58.84 117 GLU A O 1
ATOM 920 N N . ASP A 1 118 ? 36.521 -2.255 -4.632 1.00 57.41 118 ASP A N 1
ATOM 921 C CA . ASP A 1 118 ? 37.820 -2.143 -3.950 1.00 57.41 118 ASP A CA 1
ATOM 922 C C . ASP A 1 118 ? 39.002 -2.457 -4.887 1.00 57.41 118 ASP A C 1
ATOM 924 O O . ASP A 1 118 ? 40.101 -1.904 -4.739 1.00 57.41 118 ASP A O 1
ATOM 928 N N . LYS A 1 119 ? 38.796 -3.329 -5.884 1.00 59.88 119 LYS A N 1
ATOM 929 C CA . LYS A 1 119 ? 39.810 -3.648 -6.902 1.00 59.88 119 LYS A CA 1
ATOM 930 C C . LYS A 1 119 ? 39.958 -2.522 -7.920 1.00 59.88 119 LYS A C 1
ATOM 932 O O . LYS A 1 119 ? 41.101 -2.199 -8.247 1.00 59.88 119 LYS A O 1
ATOM 937 N N . GLU A 1 120 ? 38.863 -1.898 -8.359 1.00 58.06 120 GLU A N 1
ATOM 938 C CA . GLU A 1 120 ? 38.906 -0.727 -9.250 1.00 58.06 120 GLU A CA 1
ATOM 939 C C . GLU A 1 120 ? 39.639 0.453 -8.591 1.00 58.06 120 GLU A C 1
ATOM 941 O O . GLU A 1 120 ? 40.586 1.001 -9.169 1.00 58.06 120 GLU A O 1
ATOM 946 N N . GLN A 1 121 ? 39.324 0.763 -7.329 1.00 56.22 121 GLN A N 1
ATOM 947 C CA . GLN A 1 121 ? 40.000 1.837 -6.587 1.00 56.22 121 GLN A CA 1
ATOM 948 C C . GLN A 1 121 ? 41.496 1.554 -6.353 1.00 56.22 121 GLN A C 1
ATOM 950 O O . GLN A 1 121 ? 42.325 2.469 -6.393 1.00 56.22 121 GLN A O 1
ATOM 955 N N . GLN A 1 122 ? 41.890 0.288 -6.161 1.00 51.06 122 GLN A N 1
ATOM 956 C CA . GLN A 1 122 ? 43.306 -0.088 -6.064 1.00 51.06 122 GLN A CA 1
ATOM 957 C C . GLN A 1 122 ? 44.049 -0.058 -7.404 1.00 51.06 122 GLN A C 1
ATOM 959 O O . GLN A 1 122 ? 45.273 0.129 -7.405 1.00 51.06 122 GLN A O 1
ATOM 964 N N . THR A 1 123 ? 43.363 -0.264 -8.531 1.00 50.00 123 THR A N 1
ATOM 965 C CA . THR A 1 123 ? 43.971 -0.131 -9.861 1.00 50.00 123 THR A CA 1
ATOM 966 C C . THR A 1 123 ? 44.211 1.328 -10.233 1.00 50.00 123 THR A C 1
ATOM 968 O O . THR A 1 123 ? 45.320 1.650 -10.657 1.00 50.00 123 THR A O 1
ATOM 971 N N . GLU A 1 124 ? 43.271 2.232 -9.941 1.00 52.56 124 GLU A N 1
ATOM 972 C CA . GLU A 1 124 ? 43.451 3.671 -10.191 1.00 52.56 124 GLU A CA 1
ATOM 973 C C . GLU A 1 124 ? 44.568 4.290 -9.329 1.00 52.56 124 GLU A C 1
ATOM 975 O O . GLU A 1 124 ? 45.313 5.162 -9.784 1.00 52.56 124 GLU A O 1
ATOM 980 N N . LEU A 1 125 ? 44.771 3.793 -8.101 1.00 48.38 125 LEU A N 1
ATOM 981 C CA . LEU A 1 125 ? 45.843 4.261 -7.214 1.00 48.38 125 LEU A CA 1
ATOM 982 C C . LEU A 1 125 ? 47.252 3.810 -7.664 1.00 48.38 125 LEU A C 1
ATOM 984 O O . LEU A 1 125 ? 48.247 4.462 -7.335 1.00 48.38 125 LEU A O 1
ATOM 988 N N . LYS A 1 126 ? 47.377 2.695 -8.402 1.00 49.16 126 LYS A N 1
ATOM 989 C CA . LYS A 1 126 ? 48.680 2.131 -8.823 1.00 49.16 126 LYS A CA 1
ATOM 990 C C . LYS A 1 126 ? 49.257 2.771 -10.088 1.00 49.16 126 LYS A C 1
ATOM 992 O O . LYS A 1 126 ? 50.471 2.677 -10.287 1.00 49.16 126 LYS A O 1
ATOM 997 N N . ASP A 1 127 ? 48.442 3.468 -10.877 1.00 46.44 127 ASP A N 1
ATOM 998 C CA . ASP A 1 127 ? 48.884 4.162 -12.095 1.00 46.44 127 ASP A CA 1
ATOM 999 C C . ASP A 1 127 ? 49.559 5.521 -11.825 1.00 46.44 127 ASP A C 1
ATOM 1001 O O . ASP A 1 127 ? 50.264 6.060 -12.680 1.00 46.44 127 ASP A O 1
ATOM 1005 N N . PHE A 1 128 ? 49.489 6.032 -10.591 1.00 43.78 128 PHE A N 1
ATOM 1006 C CA . PHE A 1 128 ? 50.245 7.207 -10.146 1.00 43.78 128 PHE A CA 1
ATOM 1007 C C . PHE A 1 128 ? 51.615 6.832 -9.551 1.00 43.78 128 PHE A C 1
ATOM 1009 O O . PHE A 1 128 ? 51.910 7.113 -8.388 1.00 43.78 128 PHE A O 1
ATOM 1016 N N . ARG A 1 129 ? 52.521 6.226 -10.334 1.00 51.62 129 ARG A N 1
ATOM 1017 C CA . ARG A 1 129 ? 53.947 6.194 -9.944 1.00 51.62 129 ARG A CA 1
ATOM 1018 C C . ARG A 1 129 ? 54.638 7.501 -10.350 1.00 51.62 129 ARG A C 1
ATOM 1020 O O . ARG A 1 129 ? 54.709 7.794 -11.543 1.00 51.62 129 ARG A O 1
ATOM 1027 N N . PRO A 1 130 ? 55.247 8.260 -9.419 1.00 42.31 130 PRO A N 1
ATOM 1028 C CA . PRO A 1 130 ? 56.082 9.388 -9.795 1.00 42.31 130 PRO A CA 1
ATOM 1029 C C . PRO A 1 130 ? 57.364 8.869 -10.458 1.00 42.31 130 PRO A C 1
ATOM 1031 O O . PRO A 1 130 ? 58.151 8.134 -9.857 1.00 42.31 130 PRO A O 1
ATOM 1034 N N . GLY A 1 131 ? 57.566 9.249 -11.721 1.00 41.12 131 GLY A N 1
ATOM 1035 C CA . GLY A 1 131 ? 58.803 9.001 -12.453 1.00 41.12 131 GLY A CA 1
ATOM 1036 C C . GLY A 1 131 ? 60.008 9.595 -11.719 1.00 41.12 131 GLY A C 1
ATOM 1037 O O . GLY A 1 131 ? 59.952 10.698 -11.175 1.00 41.12 131 GLY A O 1
ATOM 1038 N N . SER A 1 132 ? 61.111 8.848 -11.694 1.00 48.12 132 SER A N 1
ATOM 1039 C CA . SER A 1 132 ? 62.373 9.229 -11.057 1.00 48.12 132 SER A CA 1
ATOM 1040 C C . SER A 1 132 ? 62.853 10.608 -11.529 1.00 48.12 132 SER A C 1
ATOM 1042 O O . SER A 1 132 ? 63.323 10.758 -12.659 1.00 48.12 132 SER A O 1
ATOM 1044 N N . SER A 1 133 ? 62.763 11.610 -10.652 1.00 49.62 133 SER A N 1
ATOM 1045 C CA . SER A 1 133 ? 63.273 12.958 -10.902 1.00 49.62 133 SER A CA 1
ATOM 1046 C C . SER A 1 133 ? 64.802 12.958 -10.832 1.00 49.62 133 SER A C 1
ATOM 1048 O O . SER A 1 133 ? 65.404 12.794 -9.766 1.00 49.62 133 SER A O 1
ATOM 1050 N N . LYS A 1 134 ? 65.449 13.098 -11.993 1.00 49.50 134 LYS A N 1
ATOM 1051 C CA . LYS A 1 134 ? 66.899 13.282 -12.093 1.00 49.50 134 LYS A CA 1
ATOM 1052 C C . LYS A 1 134 ? 67.262 14.656 -11.527 1.00 49.50 134 LYS A C 1
ATOM 1054 O O . LYS A 1 134 ? 66.941 15.684 -12.111 1.00 49.50 134 LYS A O 1
ATOM 1059 N N . ARG A 1 135 ? 67.993 14.664 -10.410 1.00 48.78 135 ARG A N 1
ATOM 1060 C CA . ARG A 1 135 ? 68.745 15.836 -9.944 1.00 48.78 135 ARG A CA 1
ATOM 1061 C C . ARG A 1 135 ? 69.863 16.139 -10.946 1.00 48.78 135 ARG A C 1
ATOM 1063 O O . ARG A 1 135 ? 70.791 15.343 -11.061 1.00 48.78 135 ARG A O 1
ATOM 1070 N N . GLN A 1 136 ? 69.826 17.300 -11.593 1.00 40.62 136 GLN A N 1
ATOM 1071 C CA . GLN A 1 136 ? 71.032 17.933 -12.128 1.00 40.62 136 GLN A CA 1
ATOM 1072 C C . GLN A 1 136 ? 71.447 19.072 -11.193 1.00 40.62 136 GLN A C 1
ATOM 1074 O O . GLN A 1 136 ? 70.683 19.997 -10.936 1.00 40.62 136 GLN A O 1
ATOM 1079 N N . LYS A 1 137 ? 72.656 18.935 -10.638 1.00 46.59 137 LYS A N 1
ATOM 1080 C CA . LYS A 1 137 ? 73.427 20.001 -9.996 1.00 46.59 137 LYS A CA 1
ATOM 1081 C C . LYS A 1 137 ? 74.344 20.605 -11.062 1.00 46.59 137 LYS A C 1
ATOM 1083 O O . LYS A 1 137 ? 75.235 19.890 -11.516 1.00 46.59 137 LYS A O 1
ATOM 1088 N N . LEU A 1 138 ? 74.099 21.853 -11.444 1.00 41.84 138 LEU A N 1
ATOM 1089 C CA . LEU A 1 138 ? 74.963 23.043 -11.336 1.00 41.84 138 LEU A CA 1
ATOM 1090 C C . LEU A 1 138 ? 74.415 24.122 -12.274 1.00 41.84 138 LEU A C 1
ATOM 1092 O O . LEU A 1 138 ? 74.203 23.797 -13.462 1.00 41.84 138 LEU A O 1
#

Organism: Araneus ventricosus (NCBI:txid182803)

Secondary structure (DSSP, 8-state):
-HHHHHTT----TTTTTEEEETTEEEEPPP-S-SS-HHHHT------SS-SSTT-HHHHTTPPBPTT---STTPPPTTB-GGGGSS-----------HHHHHHHHHHHHHHHHHHHHHHHHHHHHHS-PPP-------